Protein AF-A0A3B9ABP2-F1 (afdb_monomer_lite)

Foldseek 3Di:
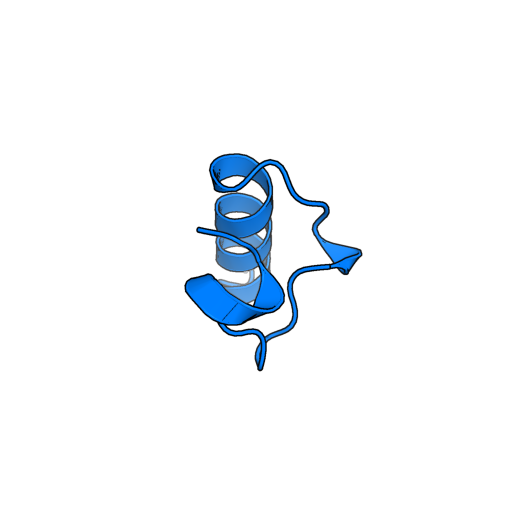DDDVVVVVLVVLCVVLVHDSVQDDPPDDCCPRSPD

Secondary structure (DSSP, 8-state):
---HHHHHHHHHHHHHT--TTT--TT--TTTTT--

Radius of gyration: 9.53 Å; chains: 1; bounding box: 21×28×14 Å

Structure (mmCIF, N/CA/C/O backbone):
data_AF-A0A3B9ABP2-F1
#
_entry.id   AF-A0A3B9ABP2-F1
#
loop_
_atom_site.group_PDB
_atom_site.id
_atom_site.type_symbol
_atom_site.label_atom_id
_atom_site.label_alt_id
_atom_site.label_comp_id
_atom_site.label_asym_id
_atom_site.label_entity_id
_atom_site.label_seq_id
_atom_site.pdbx_PDB_ins_code
_atom_site.Cartn_x
_atom_site.Cartn_y
_atom_site.Cartn_z
_atom_site.occupancy
_atom_site.B_iso_or_equiv
_atom_site.auth_seq_id
_atom_site.auth_comp_id
_atom_site.auth_asym_id
_atom_site.auth_atom_id
_atom_site.pdbx_PDB_model_num
ATOM 1 N N . MET A 1 1 ? 12.425 17.483 2.888 1.00 50.88 1 MET A N 1
ATOM 2 C CA . MET A 1 1 ? 12.122 17.003 1.524 1.00 50.88 1 MET A CA 1
ATOM 3 C C . MET A 1 1 ? 11.131 15.872 1.695 1.00 50.88 1 MET A C 1
ATOM 5 O O . MET A 1 1 ? 11.479 14.926 2.382 1.00 50.88 1 MET A O 1
ATOM 9 N N . SER A 1 2 ? 9.892 16.020 1.223 1.00 58.34 2 SER A N 1
ATOM 10 C CA . SER A 1 2 ? 8.873 14.971 1.359 1.00 58.34 2 SER A CA 1
ATOM 11 C C . SER A 1 2 ? 9.353 13.705 0.659 1.00 58.34 2 SER A C 1
ATOM 13 O O . SER A 1 2 ? 9.695 13.767 -0.523 1.00 58.34 2 SER A O 1
ATOM 15 N N . ASN A 1 3 ? 9.420 12.595 1.391 1.00 86.19 3 ASN A N 1
ATOM 16 C CA . ASN A 1 3 ? 9.857 11.324 0.834 1.00 86.19 3 ASN A CA 1
ATOM 17 C C . ASN A 1 3 ? 8.802 10.848 -0.170 1.00 86.19 3 ASN A C 1
ATOM 19 O O . ASN A 1 3 ? 7.604 10.886 0.117 1.00 86.19 3 ASN A O 1
ATOM 23 N N . ILE A 1 4 ? 9.228 10.467 -1.374 1.00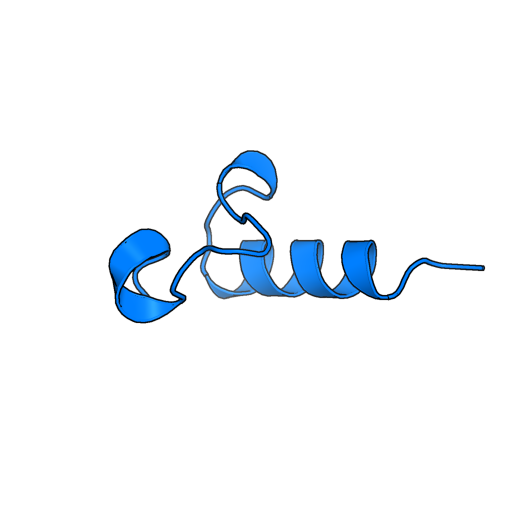 89.44 4 ILE A N 1
ATOM 24 C CA . ILE A 1 4 ? 8.310 9.973 -2.413 1.00 89.44 4 ILE A CA 1
ATOM 25 C C . ILE A 1 4 ? 7.567 8.739 -1.889 1.00 89.44 4 ILE A C 1
ATOM 27 O O . ILE A 1 4 ? 6.360 8.636 -2.086 1.00 89.44 4 ILE A O 1
ATOM 31 N N . ASP A 1 5 ? 8.263 7.896 -1.131 1.00 89.00 5 ASP A N 1
ATOM 32 C CA . ASP A 1 5 ? 7.740 6.668 -0.536 1.00 89.00 5 ASP A CA 1
ATOM 33 C C . ASP A 1 5 ? 6.519 6.925 0.357 1.00 89.00 5 ASP A C 1
ATOM 35 O O . ASP A 1 5 ? 5.501 6.260 0.204 1.00 89.00 5 ASP A O 1
ATOM 39 N N . GLU A 1 6 ? 6.558 7.953 1.213 1.00 91.69 6 GLU A N 1
ATOM 40 C CA . GLU A 1 6 ? 5.425 8.324 2.079 1.00 91.69 6 GLU A CA 1
ATOM 41 C C . GLU A 1 6 ? 4.205 8.770 1.263 1.00 91.69 6 GLU A C 1
ATOM 43 O O . GLU A 1 6 ? 3.062 8.457 1.596 1.00 91.69 6 GLU A O 1
ATOM 48 N N . ARG A 1 7 ? 4.435 9.501 0.164 1.00 92.25 7 ARG A N 1
ATOM 49 C CA . ARG A 1 7 ? 3.352 9.963 -0.716 1.00 92.25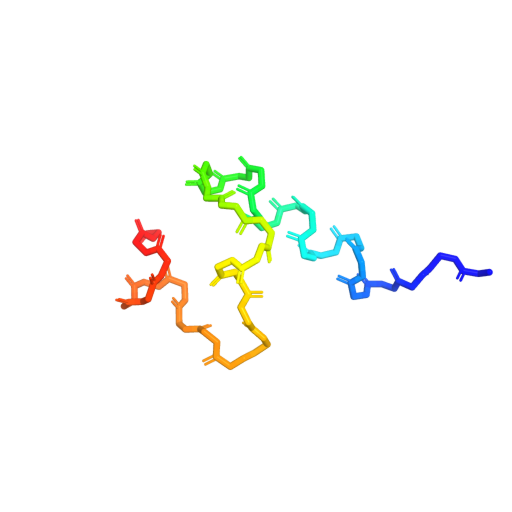 7 ARG A CA 1
ATOM 50 C C . ARG A 1 7 ? 2.726 8.805 -1.479 1.00 92.25 7 ARG A C 1
ATOM 52 O O . ARG A 1 7 ? 1.509 8.783 -1.629 1.00 92.25 7 ARG A O 1
ATOM 59 N N . VAL A 1 8 ? 3.549 7.877 -1.964 1.00 92.94 8 VAL A N 1
ATOM 60 C CA . VAL A 1 8 ? 3.087 6.685 -2.681 1.00 92.94 8 VAL A CA 1
ATOM 61 C C . VAL A 1 8 ? 2.319 5.771 -1.732 1.00 92.94 8 VAL A C 1
ATOM 63 O O . VAL A 1 8 ? 1.202 5.395 -2.064 1.00 92.94 8 VAL A O 1
ATOM 66 N N . LEU A 1 9 ? 2.852 5.496 -0.536 1.00 93.31 9 LEU A N 1
ATOM 67 C CA . LEU A 1 9 ? 2.195 4.673 0.484 1.00 93.31 9 LEU A CA 1
ATOM 68 C C . LEU A 1 9 ? 0.790 5.195 0.797 1.00 93.31 9 LEU A C 1
ATOM 70 O O . LEU A 1 9 ? -0.189 4.458 0.692 1.00 93.31 9 LEU A O 1
ATOM 74 N N . LYS A 1 10 ? 0.690 6.494 1.098 1.00 94.00 10 LYS A N 1
ATOM 75 C CA . LYS A 1 10 ? -0.584 7.141 1.404 1.00 94.00 10 LYS A CA 1
ATOM 76 C C . LYS A 1 10 ? -1.567 7.068 0.233 1.00 94.00 10 LYS A C 1
ATOM 78 O O . LYS A 1 10 ? -2.730 6.747 0.441 1.00 94.00 10 LYS A O 1
ATOM 83 N N . MET A 1 11 ? -1.104 7.336 -0.994 1.00 94.06 11 MET A N 1
ATOM 84 C CA . MET A 1 11 ? -1.949 7.251 -2.194 1.00 94.06 11 MET A CA 1
ATOM 85 C C . MET A 1 11 ? -2.468 5.832 -2.437 1.00 94.06 11 MET A C 1
ATOM 87 O O . MET A 1 11 ? -3.635 5.667 -2.776 1.00 94.06 11 MET A O 1
ATOM 91 N N . VAL A 1 12 ? -1.619 4.816 -2.271 1.00 93.44 12 VAL A N 1
ATOM 92 C CA . VAL A 1 12 ? -2.001 3.412 -2.465 1.00 93.44 12 VAL A CA 1
ATOM 93 C C . VAL A 1 12 ? -3.018 2.978 -1.413 1.00 93.44 12 VAL A C 1
ATOM 95 O O . VAL A 1 12 ? -4.055 2.424 -1.771 1.00 93.44 12 VAL A O 1
ATOM 98 N N . ALA A 1 13 ? -2.760 3.280 -0.138 1.00 94.06 13 ALA A N 1
ATOM 99 C CA . ALA A 1 13 ? -3.670 2.952 0.954 1.00 94.06 13 ALA A CA 1
ATOM 100 C C . ALA A 1 13 ? -5.048 3.610 0.765 1.00 94.06 13 ALA A C 1
ATOM 102 O O . ALA A 1 13 ? -6.076 2.939 0.831 1.00 94.06 13 ALA A O 1
ATOM 103 N N . GLU A 1 14 ? -5.069 4.907 0.443 1.00 95.25 14 GLU A N 1
ATOM 104 C CA . GLU A 1 14 ? -6.303 5.668 0.222 1.00 95.25 14 GLU A CA 1
ATOM 105 C C . GLU A 1 14 ? -7.103 5.144 -0.978 1.00 95.25 14 GLU A C 1
ATOM 107 O O . GLU A 1 14 ? -8.312 4.946 -0.871 1.00 95.25 14 GLU A O 1
ATOM 112 N N . GLN A 1 15 ? -6.438 4.874 -2.103 1.00 94.50 15 GLN A N 1
ATOM 113 C CA . GLN A 1 15 ? -7.112 4.458 -3.332 1.00 94.50 15 GLN A CA 1
ATOM 114 C C . GLN A 1 15 ? -7.678 3.037 -3.249 1.00 94.50 15 GLN A C 1
ATOM 116 O O . GLN A 1 15 ? -8.720 2.756 -3.839 1.00 94.50 15 GLN A O 1
ATOM 121 N N . LEU A 1 16 ? -7.000 2.146 -2.523 1.00 93.56 16 LEU A N 1
ATOM 122 C CA . LEU A 1 16 ? -7.450 0.769 -2.314 1.00 93.56 16 LEU A CA 1
A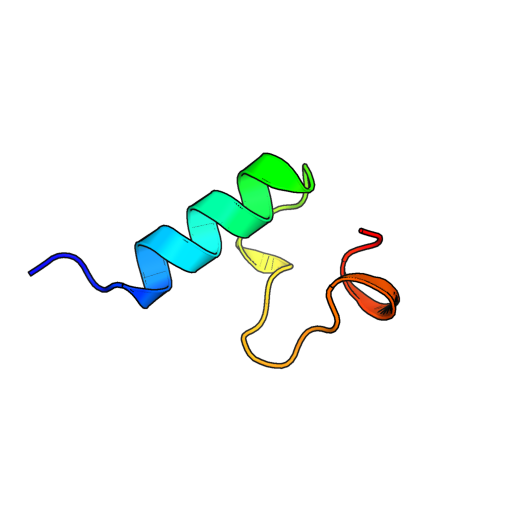TOM 123 C C . LEU A 1 16 ? -8.373 0.626 -1.096 1.00 93.56 16 LEU A C 1
ATOM 125 O O . LEU A 1 16 ? -8.958 -0.433 -0.891 1.00 93.56 16 LEU A O 1
ATOM 129 N N . GLY A 1 17 ? -8.524 1.675 -0.281 1.00 93.62 17 GLY A N 1
ATOM 130 C CA . GLY A 1 17 ? -9.316 1.622 0.950 1.00 93.62 17 GLY A CA 1
ATOM 131 C C . GLY A 1 17 ? -8.729 0.692 2.017 1.00 93.62 17 GLY A C 1
ATOM 132 O O . GLY A 1 17 ? -9.460 0.222 2.890 1.00 93.62 17 GLY A O 1
ATOM 133 N N . VAL A 1 18 ? -7.425 0.422 1.947 1.00 93.62 18 VAL A N 1
ATOM 134 C CA . VAL A 1 18 ? -6.671 -0.375 2.924 1.00 93.62 18 VAL A CA 1
ATOM 135 C C . VAL A 1 18 ? -5.914 0.549 3.873 1.00 93.62 18 VAL A C 1
ATOM 137 O O . VAL A 1 18 ? -5.828 1.760 3.658 1.00 93.62 18 VAL A O 1
ATOM 140 N N . LYS A 1 19 ? -5.357 0.011 4.955 1.00 93.62 19 LYS A N 1
ATOM 141 C CA . LYS A 1 19 ? -4.556 0.829 5.865 1.00 93.62 19 LYS A CA 1
ATOM 142 C C . LYS A 1 19 ? -3.118 0.939 5.368 1.00 93.62 19 LYS A C 1
ATOM 144 O O . LYS A 1 19 ? -2.582 0.001 4.790 1.00 93.62 19 LYS A O 1
ATOM 149 N N . GLU A 1 20 ? -2.456 2.050 5.683 1.00 92.19 20 GLU A N 1
ATOM 150 C CA . GLU A 1 20 ? -1.033 2.254 5.361 1.00 92.19 20 GLU A CA 1
ATOM 151 C C . GLU A 1 20 ? -0.127 1.160 5.960 1.00 92.19 20 GLU A C 1
ATOM 153 O O . GLU A 1 20 ? 0.889 0.818 5.369 1.00 92.19 20 GLU A O 1
ATOM 158 N N . GLU A 1 21 ? -0.516 0.573 7.099 1.00 92.56 21 GLU A N 1
ATOM 159 C CA . GLU A 1 21 ? 0.197 -0.539 7.751 1.00 92.56 21 GLU A CA 1
ATOM 160 C C . GLU A 1 21 ? 0.131 -1.867 6.976 1.00 92.56 21 GLU A C 1
ATOM 162 O O . GLU A 1 21 ? 1.001 -2.723 7.152 1.00 92.56 21 GLU A O 1
ATOM 167 N N . ASP A 1 22 ? -0.871 -2.022 6.107 1.00 91.50 22 ASP A N 1
ATOM 168 C CA . ASP A 1 22 ? -1.077 -3.222 5.294 1.00 91.50 22 ASP A CA 1
ATOM 169 C C . ASP A 1 22 ? -0.330 -3.139 3.949 1.00 91.50 22 ASP A C 1
ATOM 171 O O . ASP A 1 22 ? -0.078 -4.163 3.315 1.00 91.50 22 ASP A O 1
ATOM 175 N N . VAL A 1 23 ? 0.078 -1.934 3.527 1.00 92.69 23 VAL A N 1
ATOM 176 C CA . VAL A 1 23 ? 0.818 -1.699 2.280 1.00 92.69 23 VAL A CA 1
ATOM 177 C C . VAL A 1 23 ? 2.314 -1.828 2.543 1.00 92.69 23 VAL A C 1
ATOM 179 O O . VAL A 1 23 ? 2.948 -0.928 3.097 1.00 92.69 23 VAL A O 1
ATOM 182 N N . LYS A 1 24 ? 2.913 -2.941 2.119 1.00 91.81 24 LYS A N 1
ATOM 183 C CA . LYS A 1 24 ? 4.365 -3.131 2.197 1.00 91.81 24 LYS A CA 1
ATOM 184 C C . LYS A 1 24 ? 5.017 -2.902 0.832 1.00 91.81 24 LYS A C 1
ATOM 186 O O . LYS A 1 24 ? 4.367 -3.098 -0.194 1.00 91.81 24 LYS A O 1
ATOM 191 N N . PRO A 1 25 ? 6.307 -2.517 0.782 1.00 89.81 25 PRO A N 1
ATOM 192 C CA . PRO A 1 25 ? 7.017 -2.320 -0.485 1.00 89.81 25 PRO A CA 1
ATO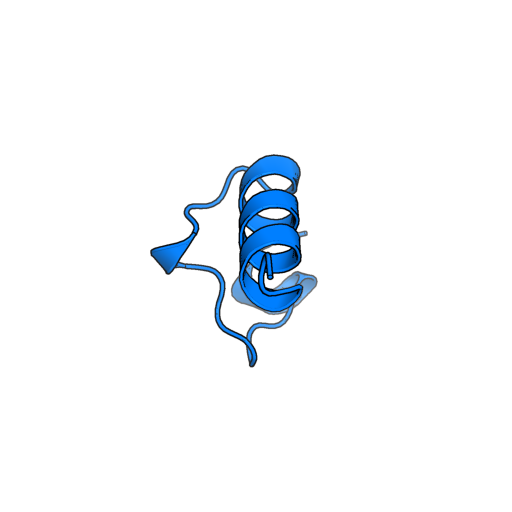M 193 C C . PRO A 1 25 ? 7.063 -3.566 -1.382 1.00 89.81 25 PRO A C 1
ATOM 195 O O . PRO A 1 25 ? 7.276 -3.448 -2.585 1.00 89.81 25 PRO A O 1
ATOM 198 N N . ASP A 1 26 ? 6.902 -4.748 -0.792 1.00 92.81 26 ASP A N 1
ATOM 199 C CA . ASP A 1 26 ? 6.891 -6.055 -1.443 1.00 92.81 26 ASP A CA 1
ATOM 200 C C . ASP A 1 26 ? 5.478 -6.618 -1.682 1.00 92.81 26 ASP A C 1
ATOM 202 O O . ASP A 1 26 ? 5.359 -7.706 -2.241 1.00 92.81 26 ASP A O 1
ATOM 206 N N . SER A 1 27 ? 4.418 -5.894 -1.303 1.00 92.75 27 SER A N 1
ATOM 207 C CA . SER A 1 27 ? 3.032 -6.329 -1.510 1.00 92.75 27 SER A CA 1
ATOM 208 C C . SER A 1 27 ? 2.628 -6.304 -2.988 1.00 92.75 27 SER A C 1
ATOM 210 O O . SER A 1 27 ? 2.843 -5.322 -3.702 1.00 92.75 27 SER A O 1
ATOM 212 N N . SER A 1 28 ? 1.960 -7.366 -3.436 1.00 93.06 28 SER A N 1
ATOM 213 C CA . SER A 1 28 ? 1.239 -7.414 -4.707 1.00 93.06 28 SER A CA 1
ATOM 214 C C . SER A 1 28 ? -0.053 -6.607 -4.603 1.00 93.06 28 SER A C 1
ATOM 216 O O . SER A 1 28 ? -0.885 -6.842 -3.728 1.00 93.06 28 SER A O 1
ATOM 218 N N . PHE A 1 29 ? -0.266 -5.681 -5.536 1.00 91.38 29 PHE A N 1
ATOM 219 C CA . PHE A 1 29 ? -1.510 -4.911 -5.599 1.00 91.38 29 PHE A CA 1
ATOM 220 C C . PHE A 1 29 ? -2.744 -5.812 -5.730 1.00 91.38 29 PHE A C 1
ATOM 222 O O . PHE A 1 29 ? -3.759 -5.540 -5.102 1.00 91.38 29 PHE A O 1
ATOM 229 N N . VAL A 1 30 ? -2.639 -6.894 -6.503 1.00 91.31 30 VAL A N 1
ATOM 230 C CA . VAL A 1 30 ? -3.760 -7.800 -6.783 1.00 91.31 30 VAL A CA 1
ATOM 231 C C . VAL A 1 30 ? -3.869 -8.876 -5.706 1.00 91.31 30 VAL A C 1
ATOM 233 O O . VAL A 1 30 ? -4.930 -9.055 -5.118 1.00 91.31 30 VAL A O 1
ATOM 236 N N . ASP A 1 31 ? -2.769 -9.581 -5.425 1.00 93.62 31 ASP A N 1
ATOM 237 C CA . ASP A 1 31 ? -2.818 -10.769 -4.563 1.00 93.62 31 ASP A CA 1
ATOM 238 C C . ASP A 1 31 ? -2.885 -10.415 -3.071 1.00 93.62 31 ASP A C 1
ATOM 240 O O . ASP A 1 31 ? -3.554 -11.117 -2.314 1.00 93.62 31 ASP A O 1
ATOM 244 N N . ASP A 1 32 ? -2.226 -9.327 -2.654 1.00 92.00 32 ASP A N 1
ATOM 245 C CA . ASP A 1 32 ? -2.116 -8.952 -1.239 1.00 92.00 32 ASP A CA 1
ATOM 246 C C . ASP A 1 32 ? -3.054 -7.801 -0.857 1.00 92.00 32 ASP A C 1
ATOM 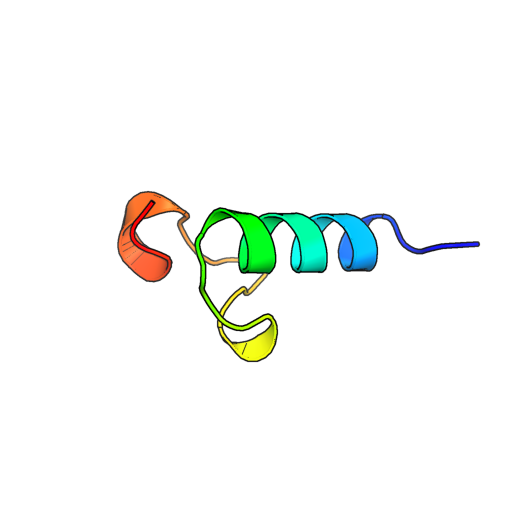248 O O . ASP A 1 32 ? -3.615 -7.806 0.238 1.00 92.00 32 ASP A O 1
ATOM 252 N N . LEU A 1 33 ? -3.233 -6.814 -1.744 1.00 92.12 33 LEU A N 1
ATOM 253 C CA . LEU A 1 33 ? -4.031 -5.612 -1.461 1.00 92.12 33 LEU A CA 1
ATOM 254 C C . LEU A 1 33 ? -5.435 -5.633 -2.087 1.00 92.12 33 LEU A C 1
ATOM 256 O O . LEU A 1 33 ? -6.239 -4.753 -1.786 1.00 92.12 33 LEU A O 1
ATOM 260 N N . GLY A 1 34 ? -5.749 -6.635 -2.915 1.00 84.69 34 GLY A N 1
ATOM 261 C CA . GLY A 1 34 ? -7.090 -6.838 -3.470 1.00 84.69 34 GLY A CA 1
ATOM 262 C C . GLY A 1 34 ? -7.556 -5.755 -4.449 1.00 84.69 34 GLY A C 1
ATOM 263 O O . GLY A 1 34 ? -8.760 -5.501 -4.529 1.00 84.69 34 GLY A O 1
ATOM 264 N N . ALA A 1 35 ? -6.615 -5.112 -5.148 1.00 83.75 35 ALA A N 1
ATOM 265 C CA . ALA A 1 35 ? -6.875 -4.213 -6.276 1.00 83.75 35 ALA A CA 1
ATOM 266 C C . ALA A 1 35 ? -7.424 -4.949 -7.510 1.00 83.75 35 ALA A C 1
ATOM 268 O O . ALA A 1 35 ? -7.066 -6.133 -7.717 1.00 83.75 35 ALA A O 1
#

Sequence (35 aa):
MSNIDERVLKMVAEQLGVKEEDVKPDSSFVDDLGA

pLDDT: mean 89.77, std 9.07, range [50.88, 95.25]